Protein AF-A0A9E0XM20-F1 (afdb_monomer_lite)

Structure (mmCIF, N/CA/C/O backbone):
data_AF-A0A9E0XM20-F1
#
_entry.id   AF-A0A9E0XM20-F1
#
loop_
_atom_site.group_PDB
_atom_site.id
_atom_site.type_symbol
_atom_site.label_atom_id
_atom_site.label_alt_id
_atom_site.label_comp_id
_atom_site.label_asym_id
_atom_site.label_entity_id
_atom_site.label_seq_id
_atom_site.pdbx_PDB_ins_code
_atom_site.Cartn_x
_atom_site.Cartn_y
_atom_site.Cartn_z
_atom_site.occupancy
_atom_site.B_iso_or_equiv
_atom_site.auth_seq_id
_atom_site.auth_comp_id
_atom_site.auth_asym_id
_atom_site.auth_atom_id
_atom_site.pdbx_PDB_model_num
ATOM 1 N N . MET A 1 1 ? -14.704 -3.542 18.954 1.00 72.69 1 MET A N 1
ATOM 2 C CA . MET A 1 1 ? -14.871 -4.517 17.823 1.00 72.69 1 MET A CA 1
ATOM 3 C C . MET A 1 1 ? -14.591 -3.914 16.437 1.00 72.69 1 MET A C 1
ATOM 5 O O . MET A 1 1 ? -13.930 -4.565 15.635 1.00 72.69 1 MET A O 1
ATOM 9 N N . TRP A 1 2 ? -15.052 -2.695 16.124 1.00 80.75 2 TRP A N 1
ATOM 10 C CA . TRP A 1 2 ? -14.832 -2.055 14.811 1.00 80.75 2 TRP A CA 1
ATOM 11 C C . TRP A 1 2 ? -13.342 -1.823 14.486 1.00 80.75 2 TRP A C 1
ATOM 13 O O . TRP A 1 2 ? -12.898 -2.135 13.385 1.00 80.75 2 TRP A O 1
ATOM 23 N N . LYS A 1 3 ? -12.553 -1.387 15.477 1.00 82.12 3 LYS A N 1
ATOM 24 C CA . LYS A 1 3 ? -11.110 -1.121 15.358 1.00 82.12 3 LYS A CA 1
ATOM 25 C C . LYS A 1 3 ? -10.305 -2.345 14.901 1.00 82.12 3 LYS A C 1
ATOM 27 O O . LYS A 1 3 ? -9.404 -2.218 14.081 1.00 82.12 3 LYS A O 1
ATOM 32 N N . ILE A 1 4 ? -10.686 -3.541 15.358 1.00 85.50 4 ILE A N 1
ATOM 33 C CA . ILE A 1 4 ? -10.062 -4.813 14.952 1.00 85.50 4 ILE A CA 1
ATOM 34 C C . ILE A 1 4 ? -10.306 -5.086 13.462 1.00 85.50 4 ILE A C 1
ATOM 36 O O . ILE A 1 4 ? -9.385 -5.479 12.750 1.00 85.50 4 ILE A O 1
ATOM 40 N N . ARG A 1 5 ? -11.531 -4.844 12.976 1.00 86.19 5 ARG A N 1
ATOM 41 C CA . ARG A 1 5 ? -11.883 -5.045 11.561 1.00 86.19 5 ARG A CA 1
ATOM 42 C C . ARG A 1 5 ? -11.141 -4.064 10.656 1.00 86.19 5 ARG A C 1
ATOM 44 O O . ARG A 1 5 ? -10.578 -4.481 9.654 1.00 86.19 5 ARG A O 1
ATOM 51 N N . VAL A 1 6 ? -11.094 -2.786 11.039 1.00 86.94 6 VAL A N 1
ATOM 52 C CA . VAL A 1 6 ? -10.367 -1.750 10.285 1.00 86.94 6 VAL A CA 1
ATOM 53 C C . VAL A 1 6 ? -8.870 -2.058 10.235 1.00 86.94 6 VAL A C 1
ATOM 55 O O . VAL A 1 6 ? -8.272 -1.992 9.166 1.00 86.94 6 VAL A O 1
ATOM 58 N N . LYS A 1 7 ? -8.277 -2.481 11.358 1.00 88.88 7 LYS A N 1
ATOM 59 C CA . LYS A 1 7 ? -6.877 -2.916 11.408 1.00 88.88 7 LYS A CA 1
ATOM 60 C C . LYS A 1 7 ? -6.596 -4.088 10.462 1.00 88.88 7 LYS A C 1
ATOM 62 O O . LYS A 1 7 ? -5.610 -4.042 9.737 1.00 88.88 7 LYS A O 1
ATOM 67 N N . ALA A 1 8 ? -7.457 -5.106 10.442 1.00 89.81 8 ALA A N 1
ATOM 68 C CA . ALA A 1 8 ? -7.291 -6.246 9.540 1.00 89.81 8 ALA A CA 1
ATOM 69 C C . ALA A 1 8 ? -7.319 -5.817 8.062 1.00 89.81 8 ALA A C 1
ATOM 71 O O . ALA A 1 8 ? -6.455 -6.230 7.299 1.00 89.81 8 ALA A O 1
ATOM 72 N N . ILE A 1 9 ? -8.249 -4.932 7.683 1.00 91.25 9 ILE A N 1
ATOM 73 C CA . ILE A 1 9 ? -8.355 -4.402 6.313 1.00 91.25 9 ILE A CA 1
ATOM 74 C C . ILE A 1 9 ? -7.094 -3.621 5.918 1.00 91.25 9 ILE A C 1
ATOM 76 O O . ILE A 1 9 ? -6.541 -3.849 4.844 1.00 91.25 9 ILE A O 1
ATOM 80 N N . LEU A 1 10 ? -6.619 -2.724 6.788 1.00 90.31 10 LEU A N 1
ATOM 81 C CA . LEU A 1 10 ? -5.412 -1.935 6.529 1.00 90.31 10 LEU A CA 1
ATOM 82 C C . LEU A 1 10 ? -4.170 -2.820 6.407 1.00 90.31 10 LEU A C 1
ATOM 84 O O . LEU A 1 10 ? -3.348 -2.591 5.525 1.00 90.31 10 LEU A O 1
ATOM 88 N N . GLN A 1 11 ? -4.054 -3.851 7.247 1.00 90.81 11 GLN A N 1
ATOM 89 C CA . GLN A 1 11 ? -2.938 -4.790 7.172 1.00 90.81 11 GLN A CA 1
ATOM 90 C C . GLN A 1 11 ? -2.945 -5.574 5.854 1.00 90.81 11 GLN A C 1
ATOM 92 O O . GLN A 1 11 ? -1.908 -5.671 5.207 1.00 90.81 11 GLN A O 1
ATOM 97 N N . THR A 1 12 ? -4.108 -6.064 5.410 1.00 93.44 12 THR A N 1
ATOM 98 C CA . THR A 1 12 ? -4.232 -6.748 4.114 1.00 93.44 12 THR A CA 1
ATOM 99 C C . THR A 1 12 ? -3.838 -5.841 2.948 1.00 93.44 12 THR A C 1
ATOM 101 O O . THR A 1 12 ? -3.089 -6.273 2.077 1.00 93.44 12 THR A O 1
ATOM 104 N N . ALA A 1 13 ? -4.266 -4.574 2.958 1.00 88.50 13 ALA A N 1
ATOM 105 C CA . ALA A 1 13 ? -3.898 -3.617 1.914 1.00 88.50 13 ALA A CA 1
ATOM 106 C C . ALA A 1 13 ? -2.381 -3.346 1.871 1.00 88.50 13 ALA A C 1
ATOM 108 O O . ALA A 1 13 ? -1.802 -3.245 0.792 1.00 88.50 13 ALA A O 1
ATOM 109 N N . ILE A 1 14 ? -1.719 -3.264 3.032 1.00 89.38 14 ILE A N 1
ATOM 110 C CA . ILE A 1 14 ? -0.254 -3.126 3.113 1.00 89.38 14 ILE A CA 1
ATOM 111 C C . ILE A 1 14 ? 0.433 -4.355 2.510 1.00 89.38 14 ILE A C 1
ATOM 113 O O . ILE A 1 14 ? 1.353 -4.211 1.707 1.00 89.38 14 ILE A O 1
ATOM 117 N N . ASP A 1 15 ? -0.021 -5.556 2.868 1.00 92.06 15 ASP A N 1
ATOM 118 C CA . ASP A 1 15 ? 0.583 -6.803 2.396 1.00 92.06 15 ASP A CA 1
ATOM 119 C C . ASP A 1 15 ? 0.452 -6.964 0.869 1.00 92.06 15 ASP A C 1
ATOM 121 O O . ASP A 1 15 ? 1.372 -7.459 0.217 1.00 92.06 15 ASP A O 1
ATOM 125 N N . GLU A 1 16 ? -0.664 -6.529 0.278 1.00 90.06 16 GLU A N 1
ATOM 126 C CA . GLU A 1 16 ? -0.864 -6.510 -1.179 1.00 90.06 16 GLU A CA 1
ATOM 127 C C . GLU A 1 16 ? 0.078 -5.527 -1.879 1.00 90.06 16 GLU A C 1
ATOM 129 O O . GLU A 1 16 ? 0.745 -5.899 -2.845 1.00 90.06 16 GLU A O 1
ATOM 134 N N . VAL A 1 17 ? 0.214 -4.309 -1.347 1.00 88.25 17 VAL A N 1
ATOM 135 C CA . VAL A 1 17 ? 1.139 -3.298 -1.883 1.00 88.25 17 VAL A CA 1
ATOM 136 C C . VAL A 1 17 ? 2.591 -3.782 -1.821 1.00 88.25 17 VAL A C 1
ATOM 138 O O . VAL A 1 17 ? 3.347 -3.585 -2.770 1.00 88.25 17 VAL A O 1
ATOM 141 N N . ILE A 1 18 ? 2.988 -4.457 -0.739 1.00 87.25 18 ILE A N 1
ATOM 142 C CA . ILE A 1 18 ? 4.333 -5.037 -0.600 1.00 87.25 18 ILE A CA 1
ATOM 143 C C . ILE A 1 18 ? 4.574 -6.141 -1.640 1.00 87.25 18 ILE A C 1
ATOM 145 O O . ILE A 1 18 ? 5.669 -6.216 -2.201 1.00 87.25 18 ILE A O 1
ATOM 149 N N . LYS A 1 19 ? 3.575 -6.989 -1.917 1.00 86.75 19 LYS A N 1
ATOM 150 C CA . LYS A 1 19 ? 3.674 -8.018 -2.967 1.00 86.75 19 LYS A CA 1
ATOM 151 C C . LYS A 1 19 ? 3.838 -7.393 -4.348 1.00 86.75 19 LYS A C 1
ATOM 153 O O . LYS A 1 19 ? 4.692 -7.831 -5.106 1.00 86.75 19 LYS A O 1
ATOM 158 N N . GLU A 1 20 ? 3.065 -6.353 -4.645 1.00 83.06 20 GLU A N 1
ATOM 159 C CA . GLU A 1 20 ? 3.128 -5.650 -5.929 1.00 83.06 20 GLU A CA 1
ATOM 160 C C . GLU A 1 20 ? 4.475 -4.932 -6.130 1.00 83.06 20 GLU A C 1
ATOM 162 O O . GLU A 1 20 ? 5.018 -4.918 -7.231 1.00 83.06 20 GLU A O 1
ATOM 167 N N . GLN A 1 21 ? 5.076 -4.392 -5.063 1.00 80.94 21 GLN A N 1
ATOM 168 C CA . GLN A 1 21 ? 6.428 -3.816 -5.126 1.00 80.94 21 GLN A CA 1
ATOM 169 C C . GLN A 1 21 ? 7.508 -4.855 -5.464 1.00 80.94 21 GLN A C 1
ATOM 171 O O . GLN A 1 21 ? 8.501 -4.512 -6.113 1.00 80.94 21 GLN A O 1
ATOM 176 N N . GLN A 1 22 ? 7.314 -6.102 -5.024 1.00 77.25 22 GLN A N 1
ATOM 177 C CA . GLN A 1 22 ? 8.215 -7.228 -5.272 1.00 77.25 22 GLN A CA 1
ATOM 178 C C . GLN A 1 22 ? 7.994 -7.897 -6.633 1.00 77.25 22 GLN A C 1
ATOM 180 O O . GLN A 1 22 ? 8.751 -8.810 -6.958 1.00 77.25 22 GLN A O 1
ATOM 185 N N . GLU A 1 23 ? 7.010 -7.464 -7.436 1.00 76.44 23 GLU A N 1
ATOM 186 C CA . GLU A 1 23 ? 6.899 -7.945 -8.814 1.00 76.44 23 GLU A CA 1
ATOM 187 C C . GLU A 1 23 ? 8.208 -7.649 -9.558 1.00 76.44 23 GLU A C 1
ATOM 189 O O . GLU A 1 23 ? 8.728 -6.521 -9.560 1.00 76.44 23 GLU A O 1
ATOM 194 N N . ASP A 1 24 ? 8.767 -8.724 -10.112 1.00 64.12 24 ASP A N 1
ATOM 195 C CA . ASP A 1 24 ? 10.077 -8.729 -10.735 1.00 64.12 24 ASP A CA 1
ATOM 196 C C . ASP A 1 24 ? 10.024 -7.953 -12.050 1.00 64.12 24 ASP A C 1
ATOM 198 O O . ASP A 1 24 ? 9.057 -8.028 -12.813 1.00 64.12 24 ASP A O 1
ATOM 202 N N . ILE A 1 25 ? 11.074 -7.183 -12.302 1.00 64.69 25 ILE A N 1
ATOM 203 C CA . ILE A 1 25 ? 11.223 -6.460 -13.557 1.00 64.69 25 ILE A CA 1
ATOM 204 C C . ILE A 1 25 ? 11.806 -7.449 -14.566 1.00 64.69 25 ILE A C 1
ATOM 206 O O . ILE A 1 25 ? 12.897 -7.977 -14.353 1.00 64.69 25 ILE A O 1
ATOM 210 N N . ASP A 1 26 ? 11.082 -7.709 -15.656 1.00 67.19 26 ASP A N 1
ATOM 211 C CA . ASP A 1 26 ? 11.578 -8.564 -16.734 1.00 67.19 26 ASP A CA 1
ATOM 212 C C . ASP A 1 26 ? 12.838 -7.928 -17.355 1.00 67.19 26 ASP A C 1
ATOM 214 O O . ASP A 1 26 ? 12.748 -6.842 -17.927 1.00 67.19 26 ASP A O 1
ATOM 218 N N . PRO A 1 27 ? 14.013 -8.579 -17.310 1.00 63.66 27 PRO A N 1
ATOM 219 C CA . PRO A 1 27 ? 15.243 -8.029 -17.878 1.00 63.66 27 PRO A CA 1
ATOM 220 C C . PRO A 1 27 ? 15.201 -7.852 -19.408 1.00 63.66 27 PRO A C 1
ATOM 222 O O . PRO A 1 27 ? 16.101 -7.221 -19.963 1.00 63.66 27 PRO A O 1
ATOM 225 N N . SER A 1 28 ? 14.191 -8.393 -20.106 1.00 73.19 28 SER A N 1
ATOM 226 C CA . SER A 1 28 ? 13.958 -8.172 -21.545 1.00 73.19 28 SER A CA 1
ATOM 227 C C . SER A 1 28 ? 13.160 -6.895 -21.869 1.00 73.19 28 SER A C 1
ATOM 229 O O . SER A 1 28 ? 12.959 -6.552 -23.037 1.00 73.19 28 SER A O 1
ATOM 231 N N . SER A 1 29 ? 12.716 -6.182 -20.835 1.00 71.00 29 SER A N 1
ATOM 232 C CA . SER A 1 29 ? 11.880 -4.988 -20.902 1.00 71.00 29 SER A CA 1
ATOM 233 C C . SER A 1 29 ? 12.565 -3.792 -21.584 1.00 71.00 29 SER A C 1
ATOM 235 O O . SER A 1 29 ? 13.776 -3.577 -21.514 1.00 71.00 29 SER A O 1
ATOM 237 N N . THR A 1 30 ? 11.769 -2.980 -22.285 1.00 77.00 30 THR A N 1
ATOM 238 C CA . THR A 1 30 ? 12.246 -1.751 -22.939 1.00 77.00 30 THR A CA 1
ATOM 239 C C . THR A 1 30 ? 12.415 -0.608 -21.929 1.00 77.00 30 THR A C 1
ATOM 241 O O . THR A 1 30 ? 11.699 -0.555 -20.936 1.00 77.00 30 THR A O 1
ATOM 244 N N . ILE A 1 31 ? 13.262 0.394 -22.217 1.00 74.38 31 ILE A N 1
ATOM 245 C CA . ILE A 1 31 ? 13.473 1.576 -21.340 1.00 74.38 31 ILE A CA 1
ATOM 246 C C . ILE A 1 31 ? 12.153 2.262 -20.926 1.00 74.38 31 ILE A C 1
ATOM 248 O O . ILE A 1 31 ? 12.036 2.770 -19.814 1.00 74.38 31 ILE A O 1
ATOM 252 N N . ARG A 1 32 ? 11.147 2.292 -21.811 1.00 69.62 32 ARG A N 1
ATOM 253 C CA . ARG A 1 32 ? 9.832 2.878 -21.506 1.00 69.62 32 ARG A CA 1
ATOM 254 C C . ARG A 1 32 ? 9.080 2.063 -20.452 1.00 69.62 32 ARG A C 1
ATOM 256 O O . ARG A 1 32 ? 8.525 2.641 -19.528 1.00 69.62 32 ARG A O 1
ATOM 263 N N . THR A 1 33 ? 9.108 0.743 -20.586 1.00 79.50 33 THR A N 1
ATOM 264 C CA . THR A 1 33 ? 8.499 -0.196 -19.643 1.00 79.50 33 THR A CA 1
ATOM 265 C C . THR A 1 33 ? 9.201 -0.119 -18.283 1.00 79.50 33 THR A C 1
ATOM 267 O O . THR A 1 33 ? 8.524 0.007 -17.268 1.00 79.50 33 THR A O 1
ATOM 270 N N . GLU A 1 34 ? 10.535 -0.037 -18.257 1.00 79.81 34 GLU A N 1
ATOM 271 C CA . GLU A 1 34 ? 11.319 0.208 -17.034 1.00 79.81 34 GLU A CA 1
ATOM 272 C C . GLU A 1 34 ? 10.921 1.499 -16.310 1.00 79.81 34 GLU A C 1
ATOM 274 O O . GLU A 1 34 ? 10.703 1.503 -15.097 1.00 79.81 34 GLU A O 1
ATOM 279 N N . LEU A 1 35 ? 10.782 2.604 -17.051 1.00 80.44 35 LEU A N 1
ATOM 280 C CA . LEU A 1 35 ? 10.363 3.885 -16.483 1.00 80.44 35 LEU A CA 1
ATOM 281 C C . LEU A 1 35 ? 8.950 3.793 -15.885 1.00 80.44 35 LEU A C 1
ATOM 283 O O . LEU A 1 35 ? 8.714 4.293 -14.783 1.00 80.44 35 LEU A O 1
ATOM 287 N N . ASP A 1 36 ? 8.026 3.124 -16.577 1.00 82.94 36 ASP A N 1
ATOM 288 C CA . ASP A 1 36 ? 6.663 2.899 -16.093 1.00 82.94 36 ASP A CA 1
ATOM 289 C C . ASP A 1 36 ? 6.656 2.025 -14.819 1.00 82.94 36 ASP A C 1
ATOM 291 O O . ASP A 1 36 ? 5.944 2.343 -13.858 1.00 82.94 36 ASP A O 1
ATOM 295 N N . HIS A 1 37 ? 7.507 0.992 -14.747 1.00 82.06 37 HIS A N 1
ATOM 296 C CA . HIS A 1 37 ? 7.709 0.181 -13.538 1.00 82.06 37 HIS A CA 1
ATOM 297 C C . HIS A 1 37 ? 8.267 1.005 -12.373 1.00 82.06 37 HIS A C 1
ATOM 299 O O . HIS A 1 37 ? 7.774 0.890 -11.248 1.00 82.06 37 HIS A O 1
ATOM 305 N N . MET A 1 38 ? 9.251 1.872 -12.622 1.00 82.25 38 MET A N 1
ATOM 306 C CA . MET A 1 38 ? 9.798 2.767 -11.598 1.00 82.25 38 MET A CA 1
ATOM 307 C C . MET A 1 38 ? 8.741 3.743 -11.072 1.00 82.25 38 MET A C 1
ATOM 309 O O . MET A 1 38 ? 8.599 3.896 -9.860 1.00 82.25 38 MET A O 1
ATOM 313 N N . VAL A 1 39 ? 7.957 4.369 -11.957 1.00 85.00 39 VAL A N 1
ATOM 314 C CA . VAL A 1 39 ? 6.863 5.272 -11.557 1.00 85.00 39 VAL A CA 1
ATOM 315 C C . VAL A 1 39 ? 5.810 4.523 -10.736 1.00 85.00 39 VAL A C 1
ATOM 317 O O . VAL A 1 39 ? 5.339 5.050 -9.724 1.00 85.00 39 VAL A O 1
ATOM 320 N N . ARG A 1 40 ? 5.459 3.290 -11.130 1.00 84.94 40 ARG A N 1
ATOM 321 C CA . ARG A 1 40 ? 4.539 2.426 -10.372 1.00 84.94 40 ARG A CA 1
ATOM 322 C C . ARG A 1 40 ? 5.098 2.109 -8.984 1.00 84.94 40 ARG A C 1
ATOM 324 O O . ARG A 1 40 ? 4.386 2.307 -8.004 1.00 84.94 40 ARG A O 1
ATOM 331 N N . ARG A 1 41 ? 6.374 1.722 -8.874 1.00 84.62 41 ARG A N 1
ATOM 332 C CA . ARG A 1 41 ? 7.039 1.459 -7.584 1.00 84.62 41 ARG A CA 1
ATOM 333 C C . ARG A 1 41 ? 7.048 2.680 -6.669 1.00 84.62 41 ARG A C 1
ATOM 335 O O . ARG A 1 41 ? 6.670 2.549 -5.512 1.00 84.62 41 ARG A O 1
ATOM 342 N N . THR A 1 42 ? 7.383 3.868 -7.175 1.00 85.62 42 THR A N 1
ATOM 343 C CA . THR A 1 42 ? 7.345 5.105 -6.372 1.00 85.62 42 THR A CA 1
ATOM 344 C C . THR A 1 42 ? 5.951 5.358 -5.797 1.00 85.62 42 THR A C 1
ATOM 346 O O . THR A 1 42 ? 5.808 5.644 -4.611 1.00 85.62 42 THR A O 1
ATOM 349 N N . ARG A 1 43 ? 4.902 5.177 -6.610 1.00 86.62 43 ARG A N 1
ATOM 350 C CA . ARG A 1 43 ? 3.512 5.321 -6.147 1.00 86.62 43 ARG A CA 1
ATOM 351 C C . ARG A 1 43 ? 3.129 4.278 -5.097 1.00 86.62 43 ARG A C 1
ATOM 353 O O . ARG A 1 43 ? 2.384 4.605 -4.178 1.00 86.62 43 ARG A O 1
ATOM 360 N N . LEU A 1 44 ? 3.621 3.046 -5.227 1.00 89.31 44 LEU A N 1
ATOM 361 C CA . LEU A 1 44 ? 3.373 1.980 -4.255 1.00 89.31 44 LEU A CA 1
ATOM 362 C C . LEU A 1 44 ? 4.073 2.247 -2.916 1.00 89.31 44 LEU A C 1
ATOM 364 O O . LEU A 1 44 ? 3.461 2.028 -1.876 1.00 89.31 44 LEU A O 1
ATOM 368 N N . VAL A 1 45 ? 5.292 2.792 -2.927 1.00 88.81 45 VAL A N 1
ATOM 369 C CA . VAL A 1 45 ? 5.999 3.218 -1.704 1.00 88.81 45 VAL A CA 1
ATOM 370 C C . VAL A 1 45 ? 5.221 4.318 -0.977 1.00 88.81 45 VAL A C 1
ATOM 372 O O . VAL A 1 45 ? 5.002 4.229 0.234 1.00 88.81 45 VAL A O 1
ATOM 375 N N . ASP A 1 46 ? 4.745 5.329 -1.709 1.00 91.19 46 ASP A N 1
ATOM 376 C CA . ASP A 1 46 ? 3.922 6.402 -1.134 1.00 91.19 46 ASP A CA 1
ATOM 377 C C . ASP A 1 46 ? 2.606 5.860 -0.553 1.00 91.19 46 ASP A C 1
ATOM 379 O O . ASP A 1 46 ? 2.156 6.287 0.516 1.00 91.19 46 ASP A O 1
ATOM 383 N N . LEU A 1 47 ? 1.977 4.907 -1.248 1.00 90.56 47 LEU A N 1
ATOM 384 C CA . LEU A 1 47 ? 0.751 4.256 -0.797 1.00 90.56 47 LEU A CA 1
ATOM 385 C C . LEU A 1 47 ? 0.984 3.425 0.471 1.00 90.56 47 LEU A C 1
ATOM 387 O O . LEU A 1 47 ? 0.204 3.535 1.418 1.00 90.56 47 LEU A O 1
ATOM 391 N N . GLU A 1 48 ? 2.069 2.651 0.529 1.00 92.06 48 GLU A N 1
ATOM 392 C CA . GLU A 1 48 ? 2.445 1.871 1.710 1.00 92.06 48 GLU A CA 1
ATOM 393 C C . GLU A 1 48 ? 2.620 2.773 2.938 1.00 92.06 48 GLU A C 1
ATOM 395 O O . GLU A 1 48 ? 2.067 2.491 4.004 1.00 92.06 48 GLU A O 1
ATOM 400 N N . GLN A 1 49 ? 3.343 3.890 2.793 1.00 92.06 49 GLN A N 1
ATOM 401 C CA . GLN A 1 49 ? 3.548 4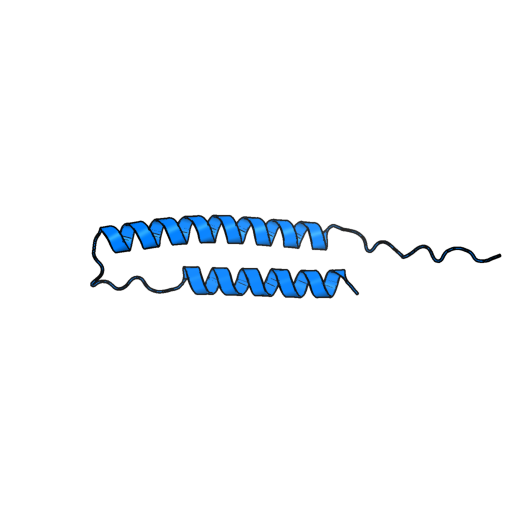.836 3.891 1.00 92.06 49 GLN A CA 1
ATOM 402 C C . GLN A 1 49 ? 2.224 5.406 4.408 1.00 92.06 49 GLN A C 1
ATOM 404 O O . GLN A 1 49 ? 2.020 5.472 5.622 1.00 92.06 49 GLN A O 1
ATOM 409 N N . ARG A 1 50 ? 1.298 5.772 3.513 1.00 92.81 50 ARG A N 1
ATOM 410 C CA . ARG A 1 50 ? -0.031 6.275 3.902 1.00 92.81 50 ARG A CA 1
ATOM 411 C C . ARG A 1 50 ? -0.849 5.220 4.639 1.00 92.81 50 ARG A C 1
ATOM 413 O O . ARG A 1 50 ? -1.431 5.529 5.675 1.00 92.81 50 ARG A O 1
ATOM 420 N N . LEU A 1 51 ? -0.859 3.980 4.153 1.00 92.19 51 LEU A N 1
ATOM 421 C CA . LEU A 1 51 ? -1.575 2.883 4.810 1.00 92.19 51 LEU A CA 1
ATOM 422 C C . LEU A 1 51 ? -0.999 2.579 6.200 1.00 92.19 51 LEU A C 1
ATOM 424 O O . LEU A 1 51 ? -1.760 2.374 7.147 1.00 92.19 51 LEU A O 1
ATOM 428 N N . ARG A 1 52 ? 0.331 2.619 6.356 1.00 91.12 52 ARG A N 1
ATOM 429 C CA . ARG A 1 52 ? 0.994 2.487 7.664 1.00 91.12 52 ARG A CA 1
ATOM 430 C C . ARG A 1 52 ? 0.633 3.630 8.614 1.00 91.12 52 ARG A C 1
ATOM 432 O O . ARG A 1 52 ? 0.389 3.365 9.786 1.00 91.12 52 ARG A O 1
ATOM 439 N N . GLN A 1 53 ? 0.557 4.871 8.129 1.00 92.50 53 GLN A N 1
ATOM 440 C CA . GLN A 1 53 ? 0.105 6.007 8.946 1.00 92.50 53 GLN A CA 1
ATOM 441 C C . GLN A 1 53 ? -1.344 5.826 9.410 1.00 92.50 53 GLN A C 1
ATOM 443 O O . GLN A 1 53 ? -1.618 5.925 10.603 1.00 92.50 53 GLN A O 1
ATOM 448 N N . MET A 1 54 ? -2.253 5.443 8.509 1.00 91.31 54 MET A N 1
ATOM 449 C CA . MET A 1 54 ? -3.646 5.150 8.871 1.00 91.31 54 MET A CA 1
ATOM 450 C C . MET A 1 54 ? -3.752 4.017 9.901 1.00 91.31 54 MET A C 1
ATOM 452 O O . MET A 1 54 ? -4.586 4.068 10.804 1.00 91.31 54 MET A O 1
ATOM 456 N N . LEU A 1 55 ? -2.901 2.992 9.798 1.00 90.56 55 LEU A N 1
ATOM 457 C CA . LEU A 1 55 ? -2.851 1.905 10.774 1.00 90.56 55 LEU A CA 1
ATOM 458 C C . LEU A 1 55 ? -2.448 2.416 12.167 1.00 90.56 55 LEU A C 1
ATOM 460 O O . LEU A 1 55 ? -3.102 2.066 13.150 1.00 90.56 55 LEU A O 1
ATOM 464 N N . LEU A 1 56 ? -1.427 3.275 12.245 1.00 87.56 56 LEU A N 1
ATOM 465 C CA . LEU A 1 56 ? -0.985 3.904 13.495 1.00 87.56 56 LEU A CA 1
ATOM 466 C C . LEU A 1 56 ? -2.068 4.807 14.101 1.00 87.56 56 LEU A C 1
ATOM 468 O O . LEU A 1 56 ? -2.303 4.759 15.308 1.00 87.56 56 LEU A O 1
ATOM 472 N N . GLU A 1 57 ? -2.770 5.587 13.278 1.00 88.69 57 GLU A N 1
ATOM 473 C CA . GLU A 1 57 ? -3.901 6.412 13.723 1.00 88.69 57 GLU A CA 1
ATOM 474 C C . GLU A 1 57 ? -5.006 5.544 14.335 1.00 88.69 57 GLU A C 1
ATOM 476 O O . GLU A 1 57 ? -5.477 5.812 15.443 1.00 88.69 57 GLU A O 1
ATOM 481 N N . VAL A 1 58 ? -5.372 4.447 13.665 1.00 86.12 58 VAL A N 1
ATOM 482 C CA . VAL A 1 58 ? -6.363 3.492 14.176 1.00 86.12 58 VAL A CA 1
ATOM 483 C C . VAL A 1 58 ? -5.902 2.884 15.500 1.00 86.12 58 VAL A C 1
ATOM 485 O O . VAL A 1 58 ? -6.720 2.748 16.411 1.00 86.12 58 VAL A O 1
ATOM 488 N N . GLU A 1 59 ? -4.617 2.558 15.662 1.00 81.69 59 GLU A N 1
ATOM 489 C CA . GLU A 1 59 ? -4.045 2.076 16.928 1.00 81.69 59 GLU A CA 1
ATOM 490 C C . GLU A 1 59 ? -4.072 3.126 18.047 1.00 81.69 59 GLU A C 1
ATOM 492 O O . GLU A 1 59 ? -4.374 2.767 19.190 1.00 81.69 59 GLU A O 1
ATOM 497 N N . GLY A 1 60 ? -3.873 4.403 17.723 1.00 77.75 60 GLY A N 1
ATOM 498 C CA . GLY A 1 60 ? -3.902 5.520 18.670 1.00 77.75 60 GLY A CA 1
ATOM 499 C C . GLY A 1 60 ? -5.301 5.960 19.120 1.00 77.75 60 GLY A C 1
ATOM 500 O O . GLY A 1 60 ? -5.435 6.537 20.198 1.00 77.75 60 GLY A O 1
ATOM 501 N N . VAL A 1 61 ? -6.360 5.669 18.353 1.00 71.56 61 VAL A N 1
ATOM 502 C CA . VAL A 1 61 ? -7.733 6.067 18.721 1.00 71.56 61 VAL A CA 1
ATOM 503 C C . VAL A 1 61 ? -8.256 5.225 19.900 1.00 71.56 61 VAL A C 1
ATOM 505 O O . VAL A 1 61 ? -8.387 4.00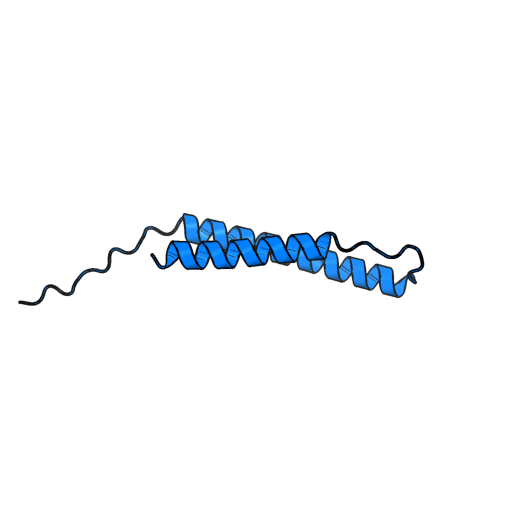1 19.762 1.00 71.56 61 VAL A O 1
ATOM 508 N N . PRO A 1 62 ? -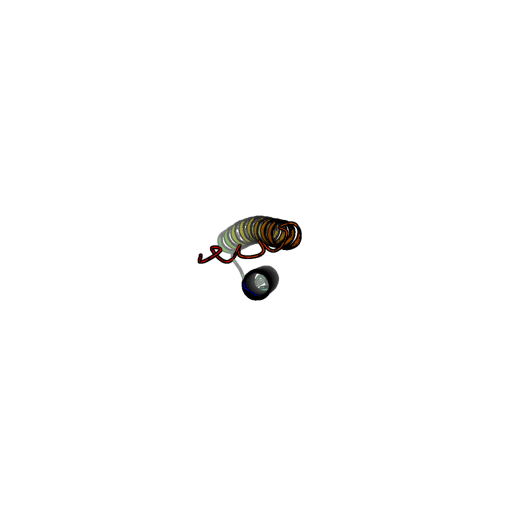8.59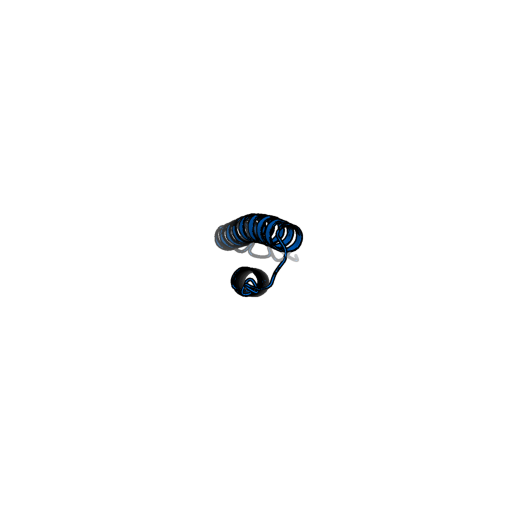0 5.825 21.062 1.00 63.84 62 PRO A N 1
ATOM 509 C CA . PRO A 1 62 ? -9.234 5.093 22.150 1.00 63.84 62 PRO A CA 1
ATOM 510 C C . PRO A 1 62 ? -10.591 4.557 21.678 1.00 63.84 62 PRO A C 1
ATOM 512 O O . PRO A 1 62 ? -11.306 5.238 20.942 1.00 63.84 62 PRO A O 1
ATOM 515 N N . GLU A 1 63 ? -10.963 3.335 22.080 1.00 64.19 63 GLU A N 1
ATOM 516 C CA . GLU A 1 63 ? -12.309 2.831 21.787 1.00 64.19 63 GLU A CA 1
ATOM 517 C C . GLU A 1 63 ? -13.320 3.787 22.432 1.00 64.19 63 GLU A C 1
ATOM 519 O O . GLU A 1 63 ? -13.406 3.884 23.658 1.00 64.19 63 GLU A O 1
ATOM 524 N N . LEU A 1 64 ? -14.065 4.518 21.596 1.00 61.91 64 LEU A N 1
ATOM 525 C CA . LEU A 1 64 ? -15.244 5.258 22.020 1.00 61.91 64 LEU A CA 1
ATOM 526 C C . LEU A 1 64 ? -16.170 4.238 22.678 1.00 61.91 64 LEU A C 1
ATOM 528 O O . LEU A 1 64 ? -16.810 3.439 21.994 1.00 61.91 64 LEU A O 1
ATOM 532 N N . LYS A 1 65 ? -16.192 4.219 24.015 1.00 58.16 65 LYS A N 1
ATOM 533 C CA . LYS A 1 65 ? -17.241 3.528 24.751 1.00 58.16 65 LYS A CA 1
ATOM 534 C C . LYS A 1 65 ? -18.535 4.175 24.293 1.00 58.16 65 LYS A C 1
ATOM 536 O O . LYS A 1 65 ? -18.752 5.354 24.565 1.00 58.16 65 LYS A O 1
ATOM 541 N N . GLU A 1 66 ? -19.346 3.420 23.561 1.00 58.09 66 GLU A N 1
ATOM 542 C CA . GLU A 1 66 ? -20.724 3.783 23.273 1.00 58.09 66 GLU A CA 1
ATOM 543 C C . GLU A 1 66 ? -21.361 4.178 24.609 1.00 58.09 66 GLU A C 1
ATOM 545 O O . GLU A 1 66 ? -21.571 3.337 25.488 1.00 58.09 66 GLU A O 1
ATOM 550 N N . LYS A 1 67 ? -21.596 5.480 24.814 1.00 52.41 67 LYS A N 1
ATOM 551 C CA . LYS A 1 67 ? -22.509 5.923 25.860 1.00 52.41 67 LYS A CA 1
ATOM 552 C C . LYS A 1 67 ? -23.848 5.315 25.470 1.0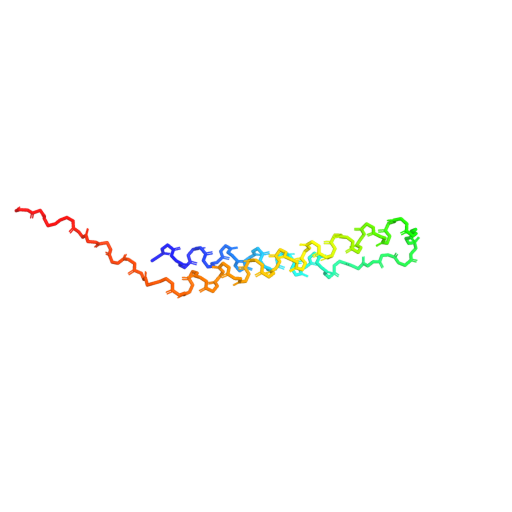0 52.41 67 LYS A C 1
ATOM 554 O O . LYS A 1 67 ? -24.452 5.750 24.491 1.00 52.41 67 LYS A O 1
ATOM 559 N N . LYS A 1 68 ? -24.287 4.293 26.208 1.00 54.56 68 LYS A N 1
ATOM 560 C CA . LYS A 1 68 ? -25.704 3.937 26.218 1.00 54.56 68 LYS A CA 1
ATOM 561 C C . LYS A 1 68 ? -26.470 5.234 26.505 1.00 54.56 68 LYS A C 1
ATOM 563 O O . LYS A 1 68 ? -26.055 5.952 27.418 1.00 54.56 68 LYS A O 1
ATOM 568 N N . PRO A 1 69 ? -27.508 5.586 25.732 1.00 58.81 69 PRO A N 1
ATOM 569 C CA . PRO A 1 69 ? -28.421 6.616 26.185 1.00 58.81 69 PRO A CA 1
ATOM 570 C C . PRO A 1 69 ? -29.003 6.097 27.501 1.00 58.81 69 PRO A C 1
ATOM 572 O O . PRO A 1 69 ? -29.568 5.002 27.524 1.00 58.81 69 PRO A O 1
ATOM 575 N N . ASP A 1 70 ? -28.759 6.815 28.597 1.00 57.16 70 ASP A N 1
ATOM 576 C CA . ASP A 1 70 ? -29.441 6.564 29.861 1.00 57.16 70 ASP A CA 1
ATOM 577 C C . ASP A 1 70 ? -30.934 6.774 29.592 1.00 57.16 70 ASP A C 1
ATOM 579 O O . ASP A 1 70 ? -31.406 7.899 29.430 1.00 57.16 70 ASP A O 1
ATOM 583 N N . GLY A 1 71 ? -31.628 5.654 29.402 1.00 58.69 71 GLY A N 1
ATOM 584 C CA . GLY A 1 71 ? -33.074 5.575 29.359 1.00 58.69 71 GLY A CA 1
ATOM 585 C C . GLY A 1 71 ? -33.579 5.573 30.792 1.00 58.69 71 GLY A C 1
ATOM 586 O O . GLY A 1 71 ? -33.289 4.639 31.536 1.00 58.69 71 GLY A O 1
ATOM 587 N N . GLU A 1 72 ? -34.235 6.683 31.106 1.00 48.66 72 GLU A N 1
ATOM 588 C CA . GLU A 1 72 ? -35.144 7.005 32.212 1.00 48.66 72 GLU A CA 1
ATOM 589 C C . GLU A 1 72 ? -35.831 5.819 32.916 1.00 48.66 72 GLU A C 1
ATOM 591 O O . GLU A 1 72 ? -36.331 4.901 32.222 1.00 48.66 72 GLU A O 1
#

pLDDT: mean 79.74, std 11.91, range [48.66, 93.44]

Secondary structure (DSSP, 8-state):
-HHHHHHHHHHHHHHHHHHHHTPPPPTT--HHHHHHHHHHHHHHHHHHHHHHHHHHHHHHS-----------

Ra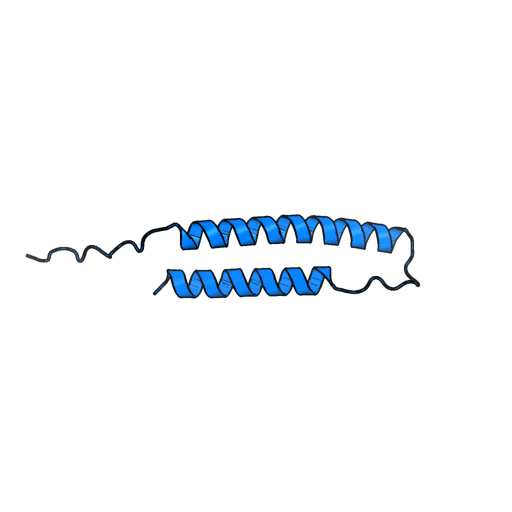dius of gyration: 19.41 Å; chains: 1; bounding box: 50×16×55 Å

Foldseek 3Di:
DVLVVLLVVLVVVLVVLVVLLPPDDDPVDDPVVVVVNVVSNVVSVVVNVVSVVVNVVSVPDDPPPPPDPPDD

Sequence (72 aa):
MWKIRVKAILQTAIDEVIKEQQEDIDPSSTIRTELDHMVRRTRLVDLEQRLRQMLLEVEGVPELKEKKPDGE